Protein AF-A0A8T7JUJ9-F1 (afdb_monomer_lite)

Secondary structure (DSSP, 8-state):
-HHHHHHHHHHHHHHHHHHHHHHHHHHHHHHHHHH-S---HHHHHHHHHHHHHHHHHHHHHHHHHHHHHHHHHHHTS-GGG--GGGTTTHHHHHHHHHHHHHHHHHHHHHHHHHHGGGT-HHHHHHHHHHHHHHHHHHHHHHHHH-

pLDDT: mean 85.21, std 13.77, range [32.88, 98.0]

Foldseek 3Di:
DVVVLVVLLVVLVVLLVVLQVLLVVLQVLLVVLVPDPDPDPLSVVLNVLSPLLSVLSVVLNVLSVVLSVLSVVCVVDDVVPDDPVSPPCNVVSSVSSVVSSLVSVLSSLVSQLSVLVVPHDVRNVVSVVVSCVVNVVVVVVVVVVD

Sequence (146 aa):
MEGYAGLSRTWMEQLTLLSSIIGGFSLAIAVEFLAGEKKQRIASYLIGIFILAASLLLIATSVGSQIVVKMAIVENVEIANIPPHLLENMPIAAGFVSAFYYIGLGMFVAGLGLAGWMRGKTLGIVTTAMAVVGGGSIIALMLMIR

Structure (mmCIF, N/CA/C/O backbone):
data_AF-A0A8T7JUJ9-F1
#
_entry.id   AF-A0A8T7JUJ9-F1
#
loop_
_atom_site.group_PDB
_atom_site.id
_atom_site.type_symbol
_atom_site.label_atom_id
_atom_site.label_alt_id
_atom_site.label_comp_id
_atom_site.label_asym_id
_atom_site.label_entity_id
_atom_site.label_seq_id
_atom_site.pdbx_PDB_ins_code
_atom_site.Cartn_x
_atom_site.Cartn_y
_atom_site.Cartn_z
_atom_site.occupancy
_atom_site.B_iso_or_equiv
_atom_site.auth_seq_id
_atom_site.auth_comp_id
_atom_site.auth_asym_id
_atom_site.auth_atom_id
_atom_site.pdbx_PDB_model_num
ATOM 1 N N . MET A 1 1 ? 9.732 -10.899 -29.747 1.00 42.00 1 MET A N 1
ATOM 2 C CA . MET A 1 1 ? 9.849 -10.474 -28.332 1.00 42.00 1 MET A CA 1
ATOM 3 C C . MET A 1 1 ? 9.135 -9.141 -28.052 1.00 42.00 1 MET A C 1
ATOM 5 O O . MET A 1 1 ? 9.299 -8.602 -26.970 1.00 42.00 1 MET A O 1
ATOM 9 N N . GLU A 1 2 ? 8.283 -8.635 -28.954 1.00 37.91 2 GLU A N 1
ATOM 10 C CA . GLU A 1 2 ? 7.604 -7.333 -28.788 1.00 37.91 2 GLU A CA 1
ATOM 11 C C . GLU A 1 2 ? 6.385 -7.379 -27.843 1.00 37.91 2 GLU A C 1
ATOM 13 O O . GLU A 1 2 ? 6.119 -6.418 -27.131 1.00 37.91 2 GLU A O 1
ATOM 18 N N . GLY A 1 3 ? 5.689 -8.518 -27.732 1.00 32.88 3 GLY A N 1
ATOM 19 C CA . GLY A 1 3 ? 4.490 -8.631 -26.881 1.00 32.88 3 GLY A CA 1
ATOM 20 C C . GLY A 1 3 ? 4.747 -8.619 -25.364 1.00 32.88 3 GLY A C 1
ATOM 21 O O . GLY A 1 3 ? 3.883 -8.198 -24.600 1.00 32.88 3 GLY A O 1
ATOM 22 N N . TYR A 1 4 ? 5.934 -9.040 -24.909 1.00 43.69 4 TYR A N 1
ATOM 23 C CA . TYR A 1 4 ? 6.273 -9.088 -23.476 1.00 43.69 4 TYR A CA 1
ATOM 24 C C . TYR A 1 4 ? 6.750 -7.733 -22.922 1.00 43.69 4 TYR A C 1
ATOM 26 O O . TYR A 1 4 ? 6.588 -7.469 -21.730 1.00 43.69 4 TYR A O 1
ATOM 34 N N . ALA A 1 5 ? 7.307 -6.862 -23.772 1.00 51.97 5 ALA A N 1
ATOM 35 C CA . ALA A 1 5 ? 7.748 -5.523 -23.375 1.00 51.97 5 ALA A CA 1
ATOM 36 C C . ALA A 1 5 ? 6.558 -4.570 -23.156 1.00 51.97 5 ALA A C 1
ATOM 38 O O . ALA A 1 5 ? 6.544 -3.816 -22.185 1.00 51.97 5 ALA A O 1
ATOM 39 N N . GLY A 1 6 ? 5.518 -4.670 -23.993 1.00 53.56 6 GLY A N 1
ATOM 40 C CA . GLY A 1 6 ? 4.295 -3.878 -23.836 1.00 53.56 6 GLY A CA 1
ATOM 41 C C . GLY A 1 6 ? 3.532 -4.208 -22.550 1.00 53.56 6 GLY A C 1
ATOM 42 O O . GLY A 1 6 ? 3.145 -3.302 -21.816 1.00 53.56 6 GLY A O 1
ATOM 43 N N . LEU A 1 7 ? 3.390 -5.502 -22.225 1.00 56.44 7 LEU A N 1
ATOM 44 C CA . LEU A 1 7 ? 2.672 -5.953 -21.027 1.00 56.44 7 LEU A CA 1
ATOM 45 C C . LEU A 1 7 ? 3.342 -5.467 -19.727 1.00 56.44 7 LEU A C 1
ATOM 47 O O . LEU A 1 7 ? 2.655 -5.050 -18.794 1.00 56.44 7 LEU A O 1
ATOM 51 N N . SER A 1 8 ? 4.680 -5.491 -19.663 1.00 73.38 8 SER A N 1
ATOM 52 C CA . SER A 1 8 ? 5.426 -5.058 -18.473 1.00 73.38 8 SER A CA 1
ATOM 53 C C . SER A 1 8 ? 5.382 -3.541 -18.276 1.00 73.38 8 SER A C 1
ATOM 55 O O . SER A 1 8 ? 5.241 -3.080 -17.141 1.00 73.38 8 SER A O 1
ATOM 57 N N . ARG A 1 9 ? 5.407 -2.761 -19.365 1.00 79.56 9 ARG A N 1
ATOM 58 C CA . ARG A 1 9 ? 5.265 -1.301 -19.315 1.00 79.56 9 ARG A CA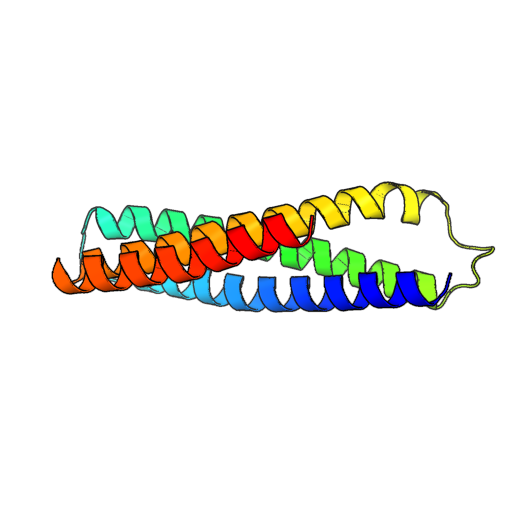 1
ATOM 59 C C . ARG A 1 9 ? 3.870 -0.878 -18.851 1.00 79.56 9 ARG A C 1
ATOM 61 O O . ARG A 1 9 ? 3.766 -0.129 -17.882 1.00 79.56 9 ARG A O 1
ATOM 68 N N . THR A 1 10 ? 2.806 -1.386 -19.479 1.00 85.31 10 THR A N 1
ATOM 69 C CA . THR A 1 10 ? 1.423 -1.026 -19.104 1.00 85.31 10 THR A CA 1
ATOM 70 C C . THR A 1 10 ? 1.107 -1.404 -17.659 1.00 85.31 10 THR A C 1
ATOM 72 O O . THR A 1 10 ? 0.408 -0.678 -16.955 1.00 85.31 10 THR A O 1
ATOM 75 N N . TRP A 1 11 ? 1.663 -2.522 -17.185 1.00 85.31 11 TRP A N 1
ATOM 76 C CA . TRP A 1 11 ? 1.528 -2.947 -15.796 1.00 85.31 11 TRP A CA 1
ATOM 77 C C . TRP A 1 11 ? 2.206 -1.974 -14.824 1.00 85.31 11 TRP A C 1
ATOM 79 O O . TRP A 1 11 ? 1.615 -1.582 -13.817 1.00 85.31 11 TRP A O 1
ATOM 89 N N . MET A 1 12 ? 3.426 -1.533 -15.141 1.00 87.81 12 MET A N 1
ATOM 90 C CA . MET A 1 12 ? 4.148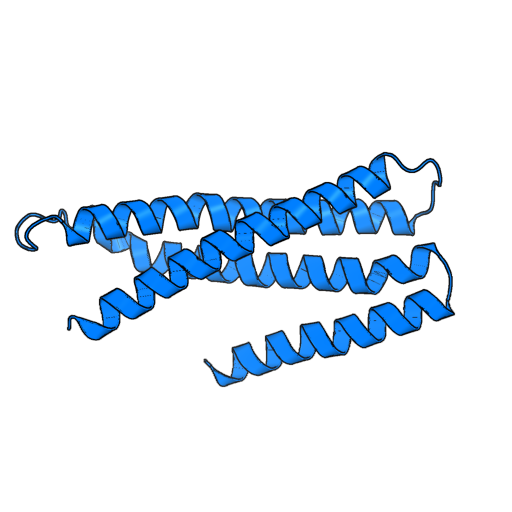 -0.546 -14.333 1.00 87.81 12 MET A CA 1
ATOM 91 C C . MET A 1 12 ? 3.452 0.818 -14.317 1.00 87.81 12 MET A C 1
ATOM 93 O O . MET A 1 12 ? 3.403 1.461 -13.267 1.00 87.81 12 MET A O 1
ATOM 97 N N . GLU A 1 13 ? 2.875 1.247 -15.441 1.00 90.94 13 GLU A N 1
ATOM 98 C CA . GLU A 1 13 ? 2.066 2.469 -15.530 1.00 90.94 13 GLU A CA 1
ATOM 99 C C . GLU A 1 13 ? 0.847 2.393 -14.597 1.00 90.94 13 GLU A C 1
ATOM 101 O O . GLU A 1 13 ? 0.625 3.298 -13.788 1.00 90.94 13 GLU A O 1
ATOM 106 N N . GLN A 1 14 ? 0.106 1.282 -14.636 1.00 92.19 14 GLN A N 1
ATOM 107 C CA . GLN A 1 14 ? -1.054 1.061 -13.769 1.00 92.19 14 GLN A CA 1
ATOM 108 C C . GLN A 1 14 ? -0.677 0.999 -12.288 1.00 92.19 14 GLN A C 1
ATOM 110 O O . GLN A 1 14 ? -1.321 1.654 -11.468 1.00 92.19 14 GLN A O 1
ATOM 115 N N . LEU A 1 15 ? 0.379 0.260 -11.933 1.00 91.50 15 LEU A N 1
ATOM 116 C CA . LEU A 1 15 ? 0.867 0.189 -10.555 1.00 91.50 15 LEU A CA 1
ATOM 117 C C . LEU A 1 15 ? 1.276 1.563 -10.031 1.00 91.50 15 LEU A C 1
ATOM 119 O O . LEU A 1 15 ? 0.934 1.917 -8.904 1.00 91.50 15 LEU A O 1
ATOM 123 N N . THR A 1 16 ? 1.978 2.348 -10.846 1.00 93.31 16 THR A N 1
ATOM 124 C CA . THR A 1 16 ? 2.407 3.706 -10.490 1.00 93.31 16 THR A CA 1
ATOM 125 C C . THR A 1 16 ? 1.202 4.614 -10.250 1.00 93.31 16 THR A C 1
ATOM 127 O O . THR A 1 16 ? 1.134 5.302 -9.230 1.00 93.31 16 THR A O 1
ATOM 130 N N . LEU A 1 17 ? 0.213 4.570 -11.146 1.00 95.31 17 LEU A N 1
ATOM 131 C CA . LEU A 1 17 ? -1.012 5.356 -11.026 1.00 95.31 17 LEU A CA 1
ATOM 132 C C . LEU A 1 17 ? -1.815 4.968 -9.778 1.00 95.31 17 LEU A C 1
ATOM 134 O O . LEU A 1 17 ? -2.165 5.841 -8.983 1.00 95.31 17 LEU A O 1
ATOM 138 N N . LEU A 1 18 ? -2.053 3.674 -9.555 1.00 95.94 18 LEU A N 1
ATOM 139 C CA . LEU A 1 18 ? -2.770 3.186 -8.374 1.00 95.94 18 LEU A CA 1
ATOM 140 C C . LEU A 1 18 ? -2.034 3.536 -7.080 1.00 95.94 18 LEU A C 1
ATOM 142 O O . LEU A 1 18 ? -2.660 4.000 -6.128 1.00 95.94 18 LEU A O 1
ATOM 146 N N . SER A 1 19 ? -0.707 3.387 -7.061 1.00 95.88 19 SER A N 1
ATOM 147 C CA . SER A 1 19 ? 0.123 3.782 -5.921 1.00 95.88 19 SER A CA 1
ATOM 148 C C . SER A 1 19 ? -0.078 5.257 -5.567 1.00 95.88 19 SER A C 1
ATOM 150 O O . SER A 1 19 ? -0.250 5.585 -4.395 1.00 95.88 19 SER A O 1
ATOM 152 N N . SER A 1 20 ? -0.131 6.141 -6.568 1.00 97.31 20 SER A N 1
ATOM 153 C CA . SER A 1 20 ? -0.282 7.583 -6.345 1.00 97.31 20 SER A CA 1
ATOM 154 C C . SER A 1 20 ? -1.637 7.939 -5.725 1.00 97.31 20 SER A C 1
ATOM 156 O O . SER A 1 20 ? -1.706 8.707 -4.764 1.00 97.31 20 SER A O 1
ATOM 158 N N . ILE A 1 21 ? -2.709 7.318 -6.224 1.00 97.75 21 ILE A N 1
ATOM 159 C CA . ILE A 1 21 ? -4.083 7.564 -5.782 1.00 97.75 21 ILE A CA 1
ATOM 160 C C . ILE A 1 21 ? -4.268 7.047 -4.355 1.00 97.75 21 ILE A C 1
ATOM 162 O O . ILE A 1 21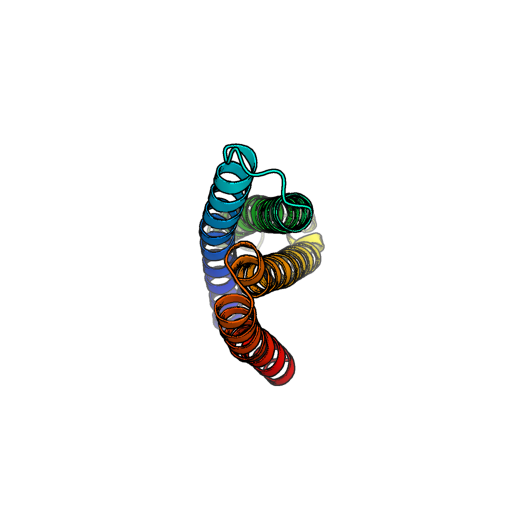 ? -4.717 7.780 -3.473 1.00 97.75 21 ILE A O 1
ATOM 166 N N . ILE A 1 22 ? -3.887 5.791 -4.110 1.00 97.31 22 ILE A N 1
ATOM 167 C CA . ILE A 1 22 ? -4.049 5.157 -2.798 1.00 97.31 22 ILE A CA 1
ATOM 168 C C . ILE A 1 22 ? -3.127 5.830 -1.775 1.00 97.31 22 ILE A C 1
ATOM 170 O O . ILE A 1 22 ? -3.544 6.071 -0.644 1.00 97.31 22 ILE A O 1
ATOM 174 N N . GLY A 1 23 ? -1.910 6.215 -2.173 1.00 97.56 23 GLY A N 1
ATOM 175 C CA . GLY A 1 23 ? -0.994 6.984 -1.334 1.00 97.56 23 GLY A CA 1
ATOM 176 C C . GLY A 1 23 ? -1.586 8.330 -0.911 1.00 97.56 23 GLY A C 1
ATOM 177 O O . GLY A 1 23 ? -1.538 8.674 0.270 1.00 97.56 23 GLY A O 1
ATOM 178 N N . GLY A 1 24 ? -2.221 9.049 -1.844 1.00 97.31 24 GLY A N 1
ATOM 179 C CA . GLY A 1 24 ? -2.931 10.299 -1.563 1.00 97.31 24 GLY A CA 1
ATOM 180 C C . GLY A 1 24 ? -4.095 10.121 -0.584 1.00 97.31 24 GLY A C 1
ATOM 181 O O . GLY A 1 24 ? -4.183 10.855 0.401 1.00 97.31 24 GLY A O 1
ATOM 182 N N . PHE A 1 25 ? -4.946 9.110 -0.790 1.00 97.38 25 PHE A N 1
ATOM 183 C CA . PHE A 1 25 ? -6.032 8.793 0.148 1.00 97.38 25 PHE A CA 1
ATOM 184 C C . PHE A 1 25 ? -5.513 8.414 1.533 1.00 97.38 25 PHE A C 1
ATOM 186 O O . PHE A 1 25 ? -6.052 8.862 2.543 1.00 97.38 25 PHE A O 1
ATOM 193 N N . SER A 1 26 ? -4.449 7.616 1.588 1.00 97.56 26 SER A N 1
ATOM 194 C CA . SER A 1 26 ? -3.815 7.214 2.839 1.00 97.56 26 SER A CA 1
ATOM 195 C C . SER A 1 26 ? -3.321 8.427 3.628 1.00 97.56 26 SER A C 1
ATOM 197 O O . SER A 1 26 ? -3.587 8.544 4.823 1.00 97.56 26 SER A O 1
ATOM 199 N N . LEU A 1 27 ? -2.665 9.376 2.955 1.00 97.19 27 LEU A N 1
ATOM 200 C CA . LEU A 1 27 ? -2.207 10.611 3.585 1.00 97.19 27 LEU A CA 1
ATOM 201 C C . LEU A 1 27 ? -3.380 11.478 4.065 1.00 97.19 27 LEU A C 1
ATOM 203 O O . LEU A 1 27 ? -3.343 11.976 5.187 1.00 97.19 27 LEU A O 1
ATOM 207 N N . ALA A 1 28 ? -4.432 11.622 3.255 1.00 96.94 28 ALA A N 1
ATOM 208 C CA . ALA A 1 28 ? -5.618 12.394 3.625 1.00 96.94 28 ALA A CA 1
ATOM 209 C C . ALA A 1 28 ? -6.295 11.842 4.892 1.00 96.94 28 ALA A C 1
ATOM 211 O O . ALA A 1 28 ? -6.613 12.603 5.803 1.00 96.94 28 ALA A O 1
ATOM 212 N N . ILE A 1 29 ? -6.442 10.516 4.995 1.00 95.00 29 ILE A N 1
ATOM 213 C CA . ILE A 1 29 ? -7.004 9.859 6.184 1.00 95.00 29 ILE A CA 1
ATOM 214 C C . ILE A 1 29 ? -6.108 10.076 7.412 1.00 95.00 29 ILE A C 1
ATOM 216 O O . ILE A 1 29 ? -6.608 10.345 8.505 1.00 95.00 29 ILE A O 1
ATOM 220 N N . ALA A 1 30 ? -4.784 9.983 7.253 1.00 94.75 30 ALA A N 1
ATOM 221 C CA . ALA A 1 30 ? -3.858 10.248 8.351 1.00 94.75 30 ALA A CA 1
ATOM 222 C C . ALA A 1 30 ? -3.977 11.689 8.870 1.00 94.75 30 ALA A C 1
ATOM 224 O O . ALA A 1 30 ? -4.006 11.899 10.083 1.00 94.75 30 ALA A O 1
ATOM 225 N N . VAL A 1 31 ? -4.072 12.670 7.966 1.00 94.88 31 VAL A N 1
ATOM 226 C CA . VAL A 1 31 ? -4.254 14.087 8.316 1.00 94.88 31 VAL A CA 1
ATOM 227 C C . VAL A 1 31 ? -5.590 14.311 9.020 1.00 94.88 31 VAL A C 1
ATOM 229 O O . VAL A 1 31 ? -5.616 14.997 10.037 1.00 94.88 31 VAL A O 1
ATOM 232 N N . GLU A 1 32 ? -6.670 13.689 8.548 1.00 93.12 32 GLU A N 1
ATOM 233 C CA . GLU A 1 32 ? -7.989 13.765 9.188 1.00 93.12 32 GLU A CA 1
ATOM 234 C C . GLU A 1 32 ? -7.941 13.270 10.642 1.00 93.12 32 GLU A C 1
ATOM 236 O O . GLU A 1 32 ? -8.432 13.929 11.559 1.00 93.12 32 GLU A O 1
ATOM 241 N N . PHE A 1 33 ? -7.279 12.136 10.894 1.00 90.69 33 PHE A N 1
ATOM 242 C CA . PHE A 1 33 ? -7.107 11.639 12.260 1.00 90.69 33 PHE A CA 1
ATOM 243 C C . PHE A 1 33 ? -6.185 12.510 13.113 1.00 90.69 33 PHE A C 1
ATOM 245 O O . PHE A 1 33 ? -6.394 12.592 14.323 1.00 90.69 33 PHE A O 1
ATOM 252 N N . LEU A 1 34 ? -5.185 13.156 12.510 1.00 90.25 34 LEU A N 1
ATOM 253 C CA . LEU A 1 34 ? -4.283 14.071 13.207 1.00 90.25 34 LEU A CA 1
ATOM 254 C C . LEU A 1 34 ? -4.981 15.385 13.593 1.00 90.25 34 LEU A C 1
ATOM 256 O O . LEU A 1 34 ? -4.698 15.935 14.655 1.00 90.25 34 LEU A O 1
ATOM 260 N N . ALA A 1 35 ? -5.893 15.870 12.746 1.00 89.94 35 ALA A N 1
ATOM 261 C CA . ALA A 1 35 ? -6.686 17.075 12.978 1.00 89.94 35 ALA A CA 1
ATOM 262 C C . ALA A 1 35 ? -7.844 16.853 13.970 1.00 89.94 35 ALA A C 1
ATOM 264 O O . ALA A 1 35 ? -8.347 17.808 14.560 1.00 89.94 35 ALA A O 1
ATOM 265 N N . GLY A 1 36 ? -8.271 15.604 14.173 1.00 85.00 36 GLY A N 1
ATOM 266 C CA . GLY A 1 36 ? -9.352 15.262 15.092 1.00 85.00 36 GLY A CA 1
ATOM 267 C C . GLY A 1 36 ? -9.014 15.516 16.570 1.00 85.00 36 GLY A C 1
ATOM 268 O O . GLY A 1 36 ? -7.986 15.087 17.085 1.00 85.00 36 GLY A O 1
ATOM 269 N N . GLU A 1 37 ? -9.940 16.129 17.312 1.00 70.62 37 GLU A N 1
ATOM 270 C CA . GLU A 1 37 ? -9.747 16.482 18.733 1.00 70.62 37 GLU A CA 1
ATOM 271 C C . GLU A 1 37 ? -9.784 15.275 19.698 1.00 70.62 37 GLU A C 1
ATOM 273 O O . GLU A 1 37 ? -9.381 15.361 20.863 1.00 70.62 37 GLU A O 1
ATOM 278 N N . LYS A 1 38 ? -10.278 14.115 19.243 1.00 68.44 38 LYS A N 1
ATOM 279 C CA . LYS A 1 38 ? -10.470 12.936 20.099 1.00 68.44 38 LYS A CA 1
ATOM 280 C C . LYS A 1 38 ? -9.173 12.145 20.271 1.00 68.44 38 LYS A C 1
ATOM 282 O O . LYS A 1 38 ? -8.808 11.328 19.431 1.00 68.44 38 LYS A O 1
ATOM 287 N N . LYS A 1 39 ? -8.547 12.286 21.444 1.00 65.00 39 LYS A N 1
ATOM 288 C CA . LYS A 1 39 ? -7.402 11.472 21.898 1.00 65.00 39 LYS A CA 1
ATOM 289 C C . LYS A 1 39 ? -7.813 10.032 22.236 1.00 65.00 39 LYS A C 1
ATOM 291 O O . LYS A 1 39 ? -7.883 9.646 23.400 1.00 65.00 39 LYS A O 1
ATOM 296 N N . GLN A 1 40 ? -8.087 9.217 21.223 1.00 76.75 40 GLN A N 1
ATOM 297 C CA . GLN A 1 40 ? -8.185 7.765 21.385 1.00 76.75 40 GLN A CA 1
ATOM 298 C C . GLN A 1 40 ? -6.853 7.110 21.013 1.00 76.75 40 GLN A C 1
ATOM 300 O O . GLN A 1 40 ? -6.277 7.428 19.979 1.00 76.75 40 GLN A O 1
ATOM 305 N N . ARG A 1 41 ? -6.384 6.136 21.808 1.00 81.31 41 ARG A N 1
ATOM 306 C CA . ARG A 1 41 ? -5.147 5.379 21.507 1.00 81.31 41 ARG A CA 1
ATOM 307 C C . ARG A 1 41 ? -5.175 4.736 20.115 1.00 81.31 41 ARG A C 1
ATOM 309 O O . ARG A 1 41 ? -4.154 4.690 19.442 1.00 81.31 41 ARG A O 1
ATOM 316 N N . ILE A 1 42 ? -6.351 4.279 19.680 1.00 84.62 42 ILE A N 1
ATOM 317 C CA . ILE A 1 42 ? -6.563 3.663 18.361 1.00 84.62 42 ILE A CA 1
ATOM 318 C C . ILE A 1 42 ? -6.262 4.660 17.231 1.00 84.62 42 ILE A C 1
ATOM 320 O O . ILE A 1 42 ? -5.666 4.270 16.232 1.00 84.62 42 ILE A O 1
ATOM 324 N N . ALA A 1 43 ? -6.581 5.947 17.411 1.00 87.19 43 ALA A N 1
ATOM 325 C CA . ALA A 1 43 ? -6.301 6.977 16.413 1.00 87.19 43 ALA A CA 1
ATOM 326 C C . ALA A 1 43 ? -4.791 7.139 16.170 1.00 87.19 43 ALA A C 1
ATOM 328 O O . ALA A 1 43 ? -4.367 7.212 15.023 1.00 87.19 43 ALA A O 1
ATOM 329 N N . SER A 1 44 ? -3.959 7.097 17.218 1.00 89.62 44 SER A N 1
ATOM 330 C CA . SER A 1 44 ? -2.496 7.178 17.067 1.00 89.62 44 SER A CA 1
ATOM 331 C C . SER A 1 44 ? -1.917 6.012 16.260 1.00 89.62 44 SER A C 1
ATOM 333 O O . SER A 1 44 ? -1.051 6.228 15.413 1.00 89.62 44 SER A O 1
ATOM 335 N N . TYR A 1 45 ? -2.412 4.788 16.476 1.00 91.69 45 TYR A N 1
ATOM 336 C CA . TYR A 1 45 ? -1.999 3.633 15.672 1.00 91.69 45 TYR A CA 1
ATOM 337 C C . TYR A 1 45 ? -2.448 3.766 14.215 1.00 91.69 45 TYR A C 1
ATOM 339 O O . TYR A 1 45 ? -1.664 3.492 13.312 1.00 91.69 45 TYR A O 1
ATOM 347 N N . LEU A 1 46 ? -3.678 4.230 13.980 1.00 93.75 46 LEU A N 1
ATOM 348 C CA . LEU A 1 46 ? -4.204 4.442 12.631 1.00 93.75 46 LEU A CA 1
ATOM 349 C C . LEU A 1 46 ? -3.420 5.506 11.865 1.00 93.75 46 LEU A C 1
ATOM 351 O O . LEU A 1 46 ? -3.071 5.267 10.714 1.00 93.75 46 LEU A O 1
ATOM 355 N N . ILE A 1 47 ? -3.077 6.627 12.505 1.00 94.25 47 ILE A N 1
ATOM 356 C CA . ILE A 1 47 ? -2.207 7.653 11.914 1.00 94.25 47 ILE A CA 1
ATOM 357 C C . ILE A 1 47 ? -0.883 7.020 11.473 1.00 94.25 47 ILE A C 1
ATOM 359 O O . ILE A 1 47 ? -0.484 7.182 10.324 1.00 94.25 47 ILE A O 1
ATOM 363 N N . GLY A 1 48 ? -0.231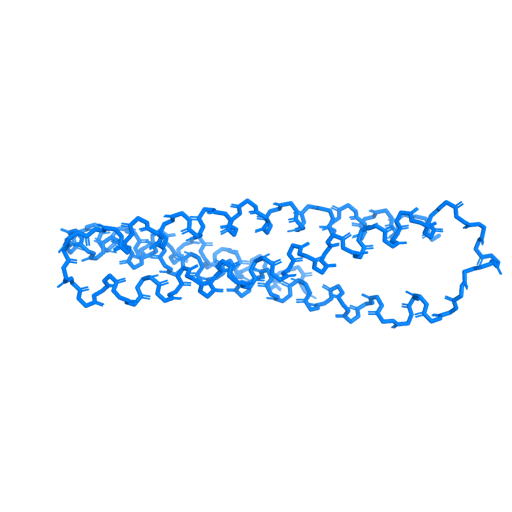 6.250 12.350 1.00 95.31 48 GLY A N 1
ATOM 364 C CA . GLY A 1 48 ? 1.018 5.561 12.018 1.00 95.31 48 GLY A CA 1
ATOM 365 C C . GLY A 1 48 ? 0.874 4.606 10.828 1.00 95.31 48 GLY A C 1
ATOM 366 O O . GLY A 1 48 ? 1.676 4.661 9.899 1.00 95.31 48 GLY A O 1
ATOM 367 N N . ILE A 1 49 ? -0.174 3.776 10.817 1.00 96.44 49 ILE A N 1
ATOM 368 C CA . ILE A 1 49 ? -0.448 2.821 9.731 1.00 96.44 49 ILE A CA 1
ATOM 369 C C . ILE A 1 49 ? -0.671 3.549 8.400 1.00 96.44 49 ILE A C 1
ATOM 371 O O . ILE A 1 49 ? -0.058 3.185 7.397 1.00 96.44 49 ILE A O 1
ATOM 375 N N . PHE A 1 50 ? -1.500 4.594 8.380 1.00 97.56 50 PHE A N 1
ATOM 376 C CA . PHE A 1 50 ? -1.805 5.338 7.158 1.00 97.56 50 PHE A CA 1
ATOM 377 C C . PHE A 1 50 ? -0.627 6.197 6.671 1.00 97.56 50 PHE A C 1
ATOM 379 O O . PHE A 1 50 ? -0.432 6.319 5.462 1.00 97.56 50 PHE A O 1
ATOM 386 N N . ILE A 1 51 ? 0.215 6.734 7.560 1.00 97.44 51 ILE A N 1
ATOM 387 C CA . ILE A 1 51 ? 1.460 7.413 7.158 1.00 97.44 51 ILE A CA 1
ATOM 388 C C . ILE A 1 51 ? 2.450 6.417 6.553 1.00 97.44 51 ILE A C 1
ATOM 390 O O . ILE A 1 51 ? 3.054 6.709 5.519 1.00 97.44 51 ILE A O 1
ATOM 394 N N . LEU A 1 52 ? 2.613 5.237 7.157 1.00 97.44 52 LEU A N 1
ATOM 395 C CA . LEU A 1 52 ? 3.487 4.195 6.615 1.00 97.44 52 LEU A CA 1
ATOM 396 C C . LEU A 1 52 ? 2.988 3.706 5.252 1.00 97.44 52 LEU A C 1
ATOM 398 O O . LEU A 1 52 ? 3.773 3.644 4.308 1.00 97.44 52 LEU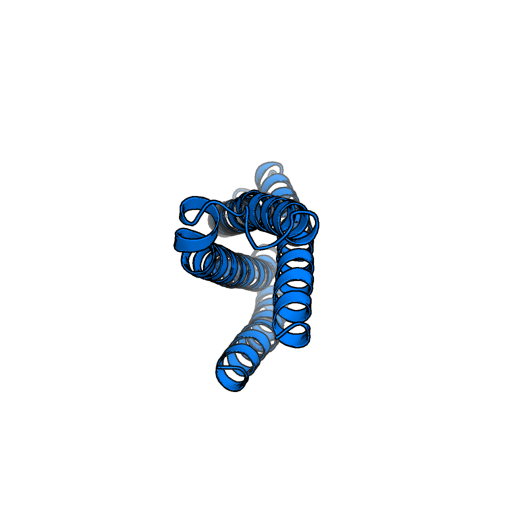 A O 1
ATOM 402 N N . ALA A 1 53 ? 1.687 3.436 5.120 1.00 97.88 53 ALA A N 1
ATOM 403 C CA . ALA A 1 53 ? 1.071 3.075 3.847 1.00 97.88 53 ALA A CA 1
ATOM 404 C C . ALA A 1 53 ? 1.292 4.162 2.782 1.00 97.88 53 ALA A C 1
ATOM 406 O O . ALA A 1 53 ? 1.776 3.858 1.693 1.00 97.88 53 ALA A O 1
ATOM 407 N N . ALA A 1 54 ? 1.027 5.432 3.114 1.00 98.00 54 ALA A N 1
ATOM 408 C CA . ALA A 1 54 ? 1.251 6.559 2.211 1.00 98.00 54 ALA A CA 1
ATOM 409 C C . ALA A 1 54 ? 2.719 6.651 1.779 1.00 98.00 54 ALA A C 1
ATOM 411 O O . ALA A 1 54 ? 3.004 6.807 0.597 1.00 98.00 54 ALA A O 1
ATOM 412 N N . SER A 1 55 ? 3.653 6.495 2.719 1.00 97.69 55 SER A N 1
ATOM 413 C CA . SER A 1 55 ? 5.090 6.573 2.449 1.00 97.69 55 SER A CA 1
ATOM 414 C C . SER A 1 55 ? 5.546 5.472 1.491 1.00 97.69 55 SER A C 1
ATOM 416 O O . SER A 1 55 ? 6.226 5.754 0.506 1.00 97.69 55 SER A O 1
ATOM 418 N N . LEU A 1 56 ? 5.132 4.223 1.731 1.00 97.38 56 LEU A N 1
ATOM 419 C CA . LEU A 1 56 ? 5.459 3.092 0.859 1.00 97.38 56 LEU A CA 1
ATOM 420 C C . LEU A 1 56 ? 4.884 3.275 -0.550 1.00 97.38 56 LEU A C 1
ATOM 422 O O . LEU A 1 56 ? 5.584 3.048 -1.537 1.00 97.38 56 LEU A O 1
ATOM 426 N N . LEU A 1 57 ? 3.637 3.739 -0.649 1.00 97.44 57 LEU A N 1
ATOM 427 C CA . LEU A 1 57 ? 2.961 3.975 -1.925 1.00 97.44 57 LEU A CA 1
ATOM 428 C C . LEU A 1 57 ? 3.550 5.173 -2.686 1.00 97.44 57 LEU A C 1
ATOM 430 O O . LEU A 1 57 ? 3.679 5.122 -3.908 1.00 97.44 57 LEU A O 1
ATOM 434 N N . LEU A 1 58 ? 3.987 6.229 -1.996 1.00 96.75 58 LEU A N 1
ATOM 435 C CA . LEU A 1 58 ? 4.703 7.348 -2.617 1.00 96.75 58 LEU A CA 1
ATOM 436 C C . LEU A 1 58 ? 6.080 6.925 -3.138 1.00 96.75 58 LEU A C 1
ATOM 438 O O . LEU A 1 58 ? 6.464 7.335 -4.233 1.00 96.75 58 LEU A O 1
ATOM 442 N N . ILE A 1 59 ? 6.801 6.068 -2.409 1.00 95.06 59 ILE A N 1
ATOM 443 C CA . ILE A 1 59 ? 8.060 5.482 -2.892 1.00 95.06 59 ILE A CA 1
ATOM 444 C C . ILE A 1 59 ? 7.801 4.638 -4.145 1.00 95.06 59 ILE A C 1
ATOM 446 O O . ILE A 1 59 ? 8.482 4.829 -5.153 1.00 95.06 59 ILE A O 1
ATOM 450 N N . ALA A 1 60 ? 6.789 3.763 -4.119 1.00 94.56 60 ALA A N 1
ATOM 451 C CA . ALA A 1 60 ? 6.397 2.957 -5.276 1.00 94.56 60 ALA A CA 1
ATOM 452 C C . ALA A 1 60 ? 6.030 3.836 -6.483 1.00 94.56 60 ALA A C 1
ATOM 454 O O . ALA A 1 60 ? 6.489 3.579 -7.592 1.00 94.56 60 ALA A O 1
ATOM 455 N N . THR A 1 61 ? 5.289 4.925 -6.259 1.00 95.50 61 THR A N 1
ATOM 456 C CA . THR A 1 61 ? 4.931 5.902 -7.298 1.00 95.50 61 THR A CA 1
ATOM 457 C C . THR A 1 61 ? 6.162 6.598 -7.874 1.00 95.50 61 THR A C 1
ATOM 459 O O . THR A 1 61 ? 6.311 6.694 -9.090 1.00 95.50 61 THR A O 1
ATOM 462 N N . SER A 1 62 ? 7.061 7.090 -7.019 1.00 94.00 62 SER A N 1
ATOM 463 C CA . SER A 1 62 ? 8.239 7.850 -7.446 1.00 94.00 62 SER A CA 1
ATOM 464 C C . SER A 1 62 ? 9.201 6.980 -8.252 1.00 94.00 62 SER A C 1
ATOM 466 O O . SER A 1 62 ? 9.598 7.341 -9.362 1.00 94.00 62 SER A O 1
ATOM 468 N N . VAL A 1 63 ? 9.529 5.793 -7.735 1.00 91.50 63 VAL A N 1
ATOM 469 C CA . VAL A 1 63 ? 10.423 4.851 -8.417 1.00 91.50 63 VAL A CA 1
ATOM 470 C C . VAL A 1 63 ? 9.745 4.272 -9.663 1.00 91.50 63 VAL A C 1
ATOM 472 O O . VAL A 1 63 ? 10.370 4.212 -10.720 1.00 91.50 63 VAL A O 1
ATOM 475 N N . GLY A 1 64 ? 8.459 3.918 -9.583 1.00 90.50 64 GLY A N 1
ATOM 476 C CA . GLY A 1 64 ? 7.672 3.426 -10.716 1.00 90.50 64 GLY A CA 1
ATOM 477 C C . GLY A 1 64 ? 7.609 4.427 -11.870 1.00 90.50 64 GLY A C 1
ATOM 478 O O . GLY A 1 64 ? 7.894 4.058 -13.008 1.00 90.50 64 GLY A O 1
ATOM 479 N N . SER A 1 65 ? 7.379 5.712 -11.579 1.00 91.12 65 SER A N 1
ATOM 480 C CA . SER A 1 65 ? 7.389 6.782 -12.591 1.00 91.12 65 SER A CA 1
ATOM 481 C C . SER A 1 65 ? 8.741 6.886 -13.298 1.00 91.12 65 SER A C 1
ATOM 483 O O . SER A 1 65 ? 8.795 7.005 -14.520 1.00 91.12 65 SER A O 1
ATOM 485 N N . GLN A 1 66 ? 9.848 6.794 -12.553 1.00 89.12 66 GLN A N 1
ATOM 486 C CA . GLN A 1 66 ? 11.188 6.815 -13.147 1.00 89.12 66 GLN A CA 1
ATOM 487 C C . GLN A 1 66 ? 11.430 5.610 -14.062 1.00 89.12 66 GLN A C 1
ATOM 489 O O . GLN A 1 66 ? 12.053 5.757 -15.113 1.00 89.12 66 GLN A O 1
ATOM 494 N N . ILE A 1 67 ? 10.938 4.426 -13.686 1.00 86.31 67 ILE A N 1
ATOM 495 C CA . ILE A 1 67 ? 11.033 3.220 -14.516 1.00 86.31 67 ILE A CA 1
ATOM 496 C C . ILE A 1 67 ? 10.230 3.396 -15.807 1.00 86.31 67 ILE A C 1
ATOM 498 O O . ILE A 1 67 ? 10.774 3.158 -16.882 1.00 86.31 67 ILE A O 1
ATOM 502 N N . VAL A 1 68 ? 8.981 3.862 -15.716 1.00 86.81 68 VAL A N 1
ATOM 503 C CA . VAL A 1 68 ? 8.112 4.105 -16.881 1.00 86.81 68 VAL A CA 1
ATOM 504 C C . VAL A 1 68 ? 8.754 5.105 -17.845 1.00 86.81 68 VAL A C 1
ATOM 506 O O . VAL A 1 68 ? 8.824 4.841 -19.044 1.00 86.81 68 VAL A O 1
ATOM 509 N N . VAL A 1 69 ? 9.298 6.216 -17.335 1.00 85.44 69 VAL A N 1
ATOM 510 C CA . VAL A 1 69 ? 10.007 7.208 -18.163 1.00 85.44 69 VAL A CA 1
ATOM 511 C C . VAL A 1 69 ? 11.224 6.586 -18.850 1.00 85.44 69 VAL A C 1
ATOM 513 O O . VAL A 1 69 ? 11.417 6.780 -20.048 1.00 85.44 69 VAL A O 1
ATOM 516 N N . LYS A 1 70 ? 12.033 5.799 -18.129 1.00 82.19 70 LYS A N 1
ATOM 517 C CA . LYS A 1 70 ? 13.191 5.110 -18.718 1.00 82.19 70 LYS A CA 1
ATOM 518 C C . LYS A 1 70 ? 12.781 4.104 -19.795 1.00 82.19 70 LYS A C 1
ATOM 520 O O . LYS A 1 70 ? 13.435 4.052 -20.830 1.00 82.19 70 LYS A O 1
ATOM 525 N N . MET A 1 71 ? 11.709 3.340 -19.578 1.00 80.06 71 MET A N 1
ATOM 526 C CA . MET A 1 71 ? 11.166 2.409 -20.576 1.00 80.06 71 MET A CA 1
ATOM 527 C C . MET A 1 71 ? 10.709 3.150 -21.835 1.00 80.06 71 MET A C 1
ATOM 529 O O . MET A 1 71 ? 11.051 2.733 -22.936 1.00 80.06 71 MET A O 1
ATOM 533 N N . ALA A 1 72 ? 10.021 4.286 -21.681 1.00 80.31 72 ALA A N 1
ATOM 534 C CA . ALA A 1 72 ? 9.595 5.108 -22.810 1.00 80.31 72 ALA A CA 1
ATOM 535 C C . ALA A 1 72 ? 10.783 5.687 -23.600 1.00 80.31 72 ALA A C 1
ATOM 537 O O . ALA A 1 72 ? 10.726 5.756 -24.823 1.00 80.31 72 ALA A O 1
ATOM 538 N N . ILE A 1 73 ? 11.874 6.082 -22.934 1.00 77.44 73 ILE A N 1
ATOM 539 C CA . ILE A 1 73 ? 13.095 6.536 -23.621 1.00 77.44 73 ILE A CA 1
ATOM 540 C C . ILE A 1 73 ? 13.722 5.384 -24.412 1.00 77.44 73 ILE A C 1
ATOM 542 O O . ILE A 1 73 ? 14.056 5.563 -25.577 1.00 77.44 73 ILE A O 1
ATOM 546 N N . VAL A 1 74 ? 13.850 4.204 -23.798 1.00 73.50 74 VAL A N 1
ATOM 547 C CA . VAL A 1 74 ? 14.437 3.013 -24.431 1.00 73.50 74 VAL A CA 1
ATOM 548 C C . VAL A 1 74 ? 13.649 2.570 -25.666 1.00 73.50 74 VAL A C 1
ATOM 550 O O . VAL A 1 74 ? 14.254 2.208 -26.666 1.00 73.50 74 VAL A O 1
ATOM 553 N N . GLU A 1 75 ? 12.319 2.637 -25.627 1.00 71.44 75 GLU A N 1
ATOM 554 C CA . GLU A 1 75 ? 11.455 2.252 -26.751 1.00 71.44 75 GLU A CA 1
ATOM 555 C C . GLU A 1 75 ? 11.603 3.176 -27.974 1.00 71.44 75 GLU A C 1
ATOM 557 O O . GLU A 1 75 ? 11.382 2.750 -29.103 1.00 71.44 75 GLU A O 1
ATOM 562 N N . ASN A 1 76 ? 12.030 4.425 -27.764 1.00 69.75 76 ASN A N 1
ATOM 563 C CA . ASN A 1 76 ? 12.250 5.407 -28.829 1.00 69.75 76 ASN A CA 1
ATOM 564 C C . ASN A 1 76 ? 13.702 5.437 -29.352 1.00 69.75 76 ASN A C 1
ATOM 566 O O . ASN A 1 76 ? 14.018 6.246 -30.226 1.00 69.75 76 ASN A O 1
ATOM 570 N N . VAL A 1 77 ? 14.596 4.594 -28.824 1.00 66.69 77 VAL A N 1
ATOM 571 C CA . VAL A 1 77 ? 16.012 4.515 -29.218 1.00 66.69 77 VAL A CA 1
ATOM 572 C C . VAL A 1 77 ? 16.259 3.189 -29.939 1.00 66.69 77 VAL A C 1
ATOM 574 O O . VAL A 1 77 ? 15.850 2.134 -29.461 1.00 66.69 77 VAL A O 1
ATOM 577 N N . GLU A 1 78 ? 16.951 3.213 -31.086 1.00 61.22 78 GLU A N 1
ATOM 578 C CA . GLU A 1 78 ? 17.368 1.978 -31.764 1.00 61.22 78 GLU A CA 1
ATOM 579 C C . GLU A 1 78 ? 18.167 1.086 -30.803 1.00 61.22 78 GLU A C 1
ATOM 581 O O . GLU A 1 78 ? 19.137 1.526 -30.181 1.00 61.22 78 GLU A O 1
ATOM 586 N N . ILE A 1 79 ? 17.773 -0.188 -30.712 1.00 58.91 79 ILE A N 1
ATOM 587 C CA . ILE A 1 79 ? 18.251 -1.163 -29.715 1.00 58.91 79 ILE A CA 1
ATOM 588 C C . ILE A 1 79 ? 19.790 -1.270 -29.677 1.00 58.91 79 ILE A C 1
ATOM 590 O O . ILE A 1 79 ? 20.367 -1.546 -28.627 1.00 58.91 79 ILE A O 1
ATOM 594 N N . ALA A 1 80 ? 20.466 -0.986 -30.795 1.00 58.00 80 ALA A N 1
ATOM 595 C CA . ALA A 1 80 ? 21.924 -0.992 -30.920 1.00 58.00 80 ALA A CA 1
ATOM 596 C C . ALA A 1 80 ? 22.652 0.075 -30.071 1.00 58.00 80 ALA A C 1
ATOM 598 O O . ALA A 1 80 ? 23.843 -0.076 -29.814 1.00 58.00 80 ALA A O 1
ATOM 599 N N . ASN A 1 81 ? 21.957 1.124 -29.616 1.00 62.72 81 ASN A N 1
ATOM 600 C CA . ASN A 1 81 ? 22.546 2.250 -28.883 1.00 62.72 81 ASN A CA 1
ATOM 601 C C . ASN A 1 81 ? 22.134 2.321 -27.407 1.00 62.72 81 ASN A C 1
ATOM 603 O O . ASN A 1 81 ? 22.466 3.300 -26.739 1.00 62.72 81 ASN A O 1
ATOM 607 N N . ILE A 1 82 ? 21.421 1.321 -26.874 1.00 62.81 82 ILE A N 1
ATOM 608 C CA . ILE A 1 82 ? 21.016 1.334 -25.464 1.00 62.81 82 ILE A CA 1
ATOM 609 C C . ILE A 1 82 ? 22.227 0.965 -24.594 1.00 62.81 82 ILE A C 1
ATOM 611 O O . ILE A 1 82 ? 22.732 -0.156 -24.685 1.00 62.81 82 ILE A O 1
ATOM 615 N N . PRO A 1 83 ? 22.687 1.856 -23.700 1.00 66.38 83 PRO A N 1
ATOM 616 C CA . PRO A 1 83 ? 23.747 1.521 -22.767 1.00 66.38 83 PRO A CA 1
ATOM 617 C C . PRO A 1 83 ? 23.318 0.368 -21.835 1.00 66.38 83 PRO A C 1
ATOM 619 O O . PRO A 1 83 ? 22.277 0.482 -21.180 1.00 66.38 83 PRO A O 1
ATOM 622 N N . PRO A 1 84 ? 24.116 -0.710 -21.689 1.00 63.88 84 PRO A N 1
ATOM 623 C CA . PRO A 1 84 ? 23.756 -1.883 -20.878 1.00 63.88 84 PRO A CA 1
ATOM 624 C C . PRO A 1 84 ? 23.422 -1.548 -19.416 1.00 63.88 84 PRO A C 1
ATOM 626 O O . PRO A 1 84 ? 22.530 -2.147 -18.814 1.00 63.88 84 PRO A O 1
ATOM 629 N N . HIS A 1 85 ? 24.077 -0.519 -18.870 1.00 67.75 85 HIS A N 1
ATOM 630 C CA . HIS A 1 85 ? 23.877 -0.052 -17.498 1.00 67.75 85 HIS A CA 1
ATOM 631 C C . HIS A 1 85 ? 22.466 0.509 -17.229 1.00 67.75 85 HIS A C 1
ATOM 633 O O . HIS A 1 85 ? 22.064 0.623 -16.071 1.00 67.75 85 HIS A O 1
ATOM 639 N N . LEU A 1 86 ? 21.699 0.870 -18.268 1.00 62.47 86 LEU A N 1
ATOM 640 C CA . LEU A 1 86 ? 20.319 1.340 -18.110 1.00 62.47 86 LEU A CA 1
ATOM 641 C C . LEU A 1 86 ? 19.324 0.197 -17.870 1.00 62.47 86 LEU A C 1
ATOM 643 O O . LEU A 1 86 ? 18.276 0.436 -17.268 1.00 62.47 86 LEU A O 1
ATOM 647 N N . LEU A 1 87 ? 19.647 -1.023 -18.310 1.00 65.94 87 LEU A N 1
ATOM 648 C CA . LEU A 1 87 ? 18.749 -2.182 -18.263 1.00 65.94 87 LEU A CA 1
ATOM 649 C C . LEU A 1 87 ? 19.066 -3.141 -17.108 1.00 65.94 87 LEU A C 1
ATOM 651 O O . LEU A 1 87 ? 18.161 -3.801 -16.602 1.00 65.94 87 LEU A O 1
ATOM 655 N N . GLU A 1 88 ? 20.319 -3.185 -16.649 1.00 69.44 88 GLU A N 1
ATOM 656 C CA . GLU A 1 88 ? 20.803 -4.169 -15.667 1.00 69.44 88 GLU A CA 1
ATOM 657 C C . GLU A 1 88 ? 20.025 -4.147 -14.336 1.00 69.44 88 GLU A C 1
ATOM 659 O O . GLU A 1 88 ? 19.711 -5.192 -13.770 1.00 69.44 88 GLU A O 1
ATOM 664 N N . ASN A 1 89 ? 19.610 -2.962 -13.878 1.00 74.12 89 ASN A N 1
ATOM 665 C CA . ASN A 1 89 ? 18.907 -2.795 -12.599 1.00 74.12 89 ASN A CA 1
ATOM 666 C C . ASN A 1 89 ? 17.373 -2.700 -12.723 1.00 74.12 89 ASN A C 1
ATOM 668 O O . ASN A 1 89 ? 16.681 -2.585 -11.708 1.00 74.12 89 ASN A O 1
ATOM 672 N N . MET A 1 90 ? 16.814 -2.739 -13.940 1.00 74.19 90 MET A N 1
ATOM 673 C CA . MET A 1 90 ? 15.368 -2.578 -14.157 1.00 74.19 90 MET A CA 1
ATOM 674 C C . MET A 1 90 ? 14.511 -3.678 -13.504 1.00 74.19 90 MET A C 1
ATOM 676 O O . MET A 1 90 ? 13.533 -3.324 -12.841 1.00 74.19 90 MET A O 1
ATOM 680 N N . PRO A 1 91 ? 14.842 -4.983 -13.615 1.00 78.56 91 PRO A N 1
ATOM 681 C CA . PRO A 1 91 ? 14.029 -6.043 -13.013 1.00 78.56 91 PRO A CA 1
ATOM 682 C C . PRO A 1 91 ? 13.985 -5.953 -11.483 1.00 78.56 91 PRO A C 1
ATOM 684 O O . PRO A 1 91 ? 12.936 -6.149 -10.871 1.00 78.56 91 PRO A O 1
ATOM 687 N N . ILE A 1 92 ? 15.117 -5.596 -10.868 1.00 81.19 92 ILE A N 1
ATOM 688 C CA . ILE A 1 92 ? 15.238 -5.425 -9.416 1.00 81.19 92 ILE A CA 1
ATOM 689 C C . ILE A 1 92 ? 14.376 -4.243 -8.959 1.00 81.19 92 ILE A C 1
ATOM 691 O O . ILE A 1 92 ? 13.603 -4.369 -8.009 1.00 81.19 92 ILE A O 1
ATOM 695 N N . ALA A 1 93 ? 14.454 -3.113 -9.665 1.00 82.38 93 ALA A N 1
ATOM 696 C CA . ALA A 1 93 ? 13.658 -1.931 -9.354 1.00 82.38 93 ALA A CA 1
ATOM 697 C C . ALA A 1 93 ? 12.147 -2.183 -9.534 1.00 82.38 93 ALA A C 1
ATOM 699 O O . ALA A 1 93 ? 11.354 -1.772 -8.689 1.00 82.38 93 ALA A O 1
ATOM 700 N N . ALA A 1 94 ? 11.738 -2.911 -10.579 1.00 83.75 94 ALA A N 1
ATOM 701 C CA . ALA A 1 94 ? 10.339 -3.293 -10.796 1.00 83.75 94 ALA A CA 1
ATOM 702 C C . ALA A 1 94 ? 9.810 -4.237 -9.698 1.00 83.75 94 ALA A C 1
ATOM 704 O O . ALA A 1 94 ? 8.686 -4.068 -9.211 1.00 83.75 94 ALA A O 1
ATOM 705 N N . GLY A 1 95 ? 10.636 -5.192 -9.254 1.00 85.25 95 GLY A N 1
ATOM 706 C CA . GLY A 1 95 ? 10.326 -6.050 -8.109 1.00 85.25 95 GLY A CA 1
ATOM 707 C C . GLY A 1 95 ? 10.158 -5.252 -6.814 1.00 85.25 95 GLY A C 1
ATOM 708 O O . GLY A 1 95 ? 9.203 -5.474 -6.069 1.00 85.25 95 GLY A O 1
ATOM 709 N N . PHE A 1 96 ? 11.030 -4.269 -6.582 1.00 86.81 96 PHE A N 1
ATOM 710 C CA . PHE A 1 96 ? 10.955 -3.373 -5.429 1.00 86.81 96 PHE A CA 1
ATOM 711 C C . PHE A 1 96 ? 9.673 -2.529 -5.427 1.00 86.81 96 PHE A C 1
ATOM 713 O O . PHE A 1 96 ? 8.970 -2.489 -4.419 1.00 86.81 96 PHE A O 1
ATOM 720 N N . VAL A 1 97 ? 9.321 -1.914 -6.563 1.00 90.31 97 VAL A N 1
ATOM 721 C CA . VAL A 1 97 ? 8.074 -1.140 -6.713 1.00 90.31 97 VAL A CA 1
ATOM 722 C C . VAL A 1 97 ? 6.854 -2.008 -6.429 1.00 90.31 97 VAL A C 1
ATOM 724 O O . VAL A 1 97 ? 5.987 -1.612 -5.652 1.00 90.31 97 VAL A O 1
ATOM 727 N N . SER A 1 98 ? 6.814 -3.214 -6.999 1.00 90.19 98 SER A N 1
ATOM 728 C CA . SER A 1 98 ? 5.709 -4.152 -6.784 1.00 90.19 98 SER A CA 1
ATOM 729 C C . SER A 1 98 ? 5.580 -4.536 -5.307 1.00 90.19 98 SER A C 1
ATOM 731 O O . SER A 1 98 ? 4.484 -4.499 -4.751 1.00 90.19 98 SER A O 1
ATOM 733 N N . ALA A 1 99 ? 6.692 -4.850 -4.636 1.00 90.56 99 ALA A N 1
ATOM 734 C CA . ALA A 1 99 ? 6.688 -5.187 -3.214 1.00 90.56 99 ALA A CA 1
ATOM 735 C C . ALA A 1 99 ? 6.175 -4.024 -2.349 1.00 90.56 99 ALA A C 1
ATOM 737 O O . ALA A 1 99 ? 5.313 -4.223 -1.494 1.00 90.56 99 ALA A O 1
ATOM 738 N N . PHE A 1 100 ? 6.657 -2.805 -2.597 1.00 93.31 100 PHE A N 1
ATOM 739 C CA . PHE A 1 100 ? 6.249 -1.616 -1.847 1.00 93.31 100 PHE A CA 1
ATOM 740 C C . PHE A 1 100 ? 4.777 -1.280 -2.069 1.00 93.31 100 PHE A C 1
ATOM 742 O O . PHE A 1 100 ? 4.084 -0.941 -1.109 1.00 93.31 100 PHE A O 1
ATOM 749 N N . TYR A 1 101 ? 4.285 -1.445 -3.299 1.00 94.19 101 TYR A N 1
ATOM 750 C CA . TYR A 1 101 ? 2.868 -1.308 -3.601 1.00 94.19 101 TYR A CA 1
ATOM 751 C C . TYR A 1 101 ? 2.020 -2.285 -2.783 1.00 94.19 101 TYR A C 1
ATOM 753 O O . TYR A 1 101 ? 1.114 -1.851 -2.078 1.00 94.19 101 TYR A O 1
ATOM 761 N N . TYR A 1 102 ? 2.324 -3.587 -2.811 1.00 92.38 102 TYR A N 1
ATOM 762 C CA . TYR A 1 102 ? 1.511 -4.582 -2.104 1.00 92.38 102 TYR A CA 1
ATOM 763 C C . TYR A 1 102 ? 1.586 -4.446 -0.581 1.00 92.38 102 TYR A C 1
ATOM 765 O O . TYR A 1 102 ? 0.563 -4.577 0.091 1.00 92.38 102 TYR A O 1
ATOM 773 N N . ILE A 1 103 ? 2.762 -4.142 -0.024 1.00 93.75 103 ILE A N 1
ATOM 774 C CA . ILE A 1 103 ? 2.904 -3.900 1.419 1.00 93.75 103 ILE A CA 1
ATOM 775 C C . ILE A 1 103 ? 2.138 -2.630 1.812 1.00 93.75 103 ILE A C 1
ATOM 777 O O . ILE A 1 103 ? 1.385 -2.646 2.785 1.00 93.75 103 ILE A O 1
ATOM 781 N N . GLY A 1 104 ? 2.280 -1.547 1.043 1.00 95.94 104 GLY A N 1
ATOM 782 C CA . GLY A 1 104 ? 1.560 -0.294 1.272 1.00 95.94 104 GLY A CA 1
ATOM 783 C C . GLY A 1 104 ? 0.044 -0.463 1.167 1.00 95.94 104 GLY A C 1
ATOM 784 O O . GLY A 1 104 ? -0.690 -0.004 2.040 1.00 95.94 104 GLY A O 1
ATOM 785 N N . LEU A 1 105 ? -0.428 -1.199 0.159 1.00 95.31 105 LEU A N 1
ATOM 786 C CA . LEU A 1 105 ? -1.834 -1.555 -0.017 1.00 95.31 105 LEU A CA 1
ATOM 787 C C . LEU A 1 105 ? -2.353 -2.402 1.151 1.00 95.31 105 LEU A C 1
ATOM 789 O O . LEU A 1 105 ? -3.434 -2.137 1.671 1.00 95.31 105 LEU A O 1
ATOM 793 N N . GLY A 1 106 ? -1.575 -3.386 1.607 1.00 94.31 106 GLY A N 1
ATOM 794 C CA . GLY A 1 106 ? -1.918 -4.202 2.771 1.00 94.31 106 GLY A CA 1
ATOM 795 C C . GLY A 1 106 ? -2.060 -3.363 4.041 1.00 94.31 106 GLY A C 1
ATOM 796 O O . GLY A 1 106 ? -3.043 -3.504 4.767 1.00 94.31 106 GLY A O 1
ATOM 797 N N . MET A 1 107 ? -1.129 -2.433 4.272 1.00 95.69 107 MET A N 1
ATOM 798 C CA . MET A 1 107 ? -1.201 -1.483 5.387 1.00 95.69 107 MET A CA 1
ATOM 799 C C . MET A 1 107 ? -2.428 -0.571 5.277 1.00 95.69 107 MET A C 1
ATOM 801 O O . MET A 1 107 ? -3.122 -0.359 6.269 1.00 95.69 107 MET A O 1
ATOM 805 N N . PHE A 1 108 ? -2.747 -0.084 4.076 1.00 96.94 108 PHE A N 1
ATOM 806 C CA . PHE A 1 108 ? -3.937 0.729 3.827 1.00 96.94 108 PHE A CA 1
ATOM 807 C C . PHE A 1 108 ? -5.232 -0.032 4.161 1.00 96.94 108 PHE A C 1
ATOM 809 O O . PHE A 1 108 ? -6.077 0.470 4.904 1.00 96.94 108 PHE A O 1
ATOM 816 N N . VAL A 1 109 ? -5.368 -1.275 3.685 1.00 95.94 109 VAL A N 1
ATOM 817 C CA . VAL A 1 109 ? -6.531 -2.134 3.973 1.00 95.94 109 VAL A CA 1
ATOM 818 C C . VAL A 1 109 ? -6.624 -2.466 5.466 1.00 95.94 109 VAL A C 1
ATOM 820 O O . VAL A 1 109 ? -7.712 -2.406 6.041 1.00 95.94 109 VAL A O 1
ATOM 823 N N . ALA A 1 110 ? -5.497 -2.756 6.121 1.00 94.31 110 ALA A N 1
ATOM 824 C CA . ALA A 1 110 ? -5.457 -2.985 7.564 1.00 94.31 110 ALA A CA 1
ATOM 825 C C . ALA A 1 110 ? -5.901 -1.739 8.351 1.00 94.31 110 ALA A C 1
ATOM 827 O O . ALA A 1 110 ? -6.704 -1.847 9.281 1.00 94.31 110 ALA A O 1
ATOM 828 N N . GLY A 1 111 ? -5.443 -0.552 7.940 1.00 95.06 111 GLY A N 1
ATOM 829 C CA . GLY A 1 111 ? -5.871 0.727 8.503 1.00 95.06 111 GLY A CA 1
ATOM 830 C C . GLY A 1 111 ? -7.381 0.937 8.380 1.00 95.06 111 GLY A C 1
ATOM 831 O O . GLY A 1 111 ? -8.035 1.282 9.363 1.00 95.06 111 GLY A O 1
ATOM 832 N N . LEU A 1 112 ? -7.967 0.650 7.212 1.00 94.25 112 LEU A N 1
ATOM 833 C CA . LEU A 1 112 ? -9.419 0.727 7.009 1.00 94.25 112 LEU A CA 1
ATOM 834 C C . LEU A 1 112 ? -10.189 -0.264 7.891 1.00 94.25 112 LEU A C 1
ATOM 836 O O . LEU A 1 112 ? -11.207 0.099 8.482 1.00 94.25 112 LEU A O 1
ATOM 840 N N . GLY A 1 113 ? -9.690 -1.495 8.029 1.00 94.00 113 GLY A N 1
ATOM 841 C CA . GLY A 1 113 ? -10.290 -2.501 8.906 1.00 94.00 113 GLY A CA 1
ATOM 842 C C . GLY A 1 113 ? -10.339 -2.048 10.364 1.00 94.00 113 GLY A C 1
ATOM 843 O O . GLY A 1 113 ? -11.366 -2.191 11.033 1.00 94.00 113 GLY A O 1
ATOM 844 N N . LEU A 1 114 ? -9.256 -1.423 10.829 1.00 92.50 114 LEU A N 1
ATOM 845 C CA . LEU A 1 114 ? -9.122 -0.915 12.191 1.00 92.50 114 LEU A CA 1
ATOM 846 C C . LEU A 1 114 ? -9.882 0.402 12.434 1.00 92.50 114 LEU A C 1
ATOM 848 O O . LEU A 1 114 ? -10.287 0.665 13.568 1.00 92.50 114 LEU A O 1
ATOM 852 N N . ALA A 1 115 ? -10.136 1.207 11.399 1.00 91.75 115 ALA A N 1
ATOM 853 C CA . ALA A 1 115 ? -10.782 2.516 11.527 1.00 91.75 115 ALA A CA 1
ATOM 854 C C . ALA A 1 115 ? -12.180 2.456 12.174 1.00 91.75 115 ALA A C 1
ATOM 856 O O . ALA A 1 115 ? -12.534 3.331 12.969 1.00 91.75 115 ALA A O 1
ATOM 857 N N . GLY A 1 116 ? -12.966 1.402 11.919 1.00 89.69 116 GLY A N 1
ATOM 858 C CA . GLY A 1 116 ? -14.307 1.250 12.503 1.00 89.69 116 GLY A CA 1
ATOM 859 C C . GLY A 1 116 ? -14.315 1.157 14.034 1.00 89.69 116 GLY A C 1
ATOM 860 O O . GLY A 1 116 ? -15.282 1.577 14.678 1.00 89.69 116 GLY A O 1
ATOM 861 N N . TRP A 1 117 ? -13.215 0.691 14.636 1.00 91.62 117 TRP A N 1
ATOM 862 C CA . TRP A 1 117 ? -13.081 0.558 16.089 1.00 91.62 117 TRP A CA 1
ATOM 863 C C . TRP A 1 117 ? -13.004 1.899 16.819 1.00 91.62 117 TRP A C 1
ATOM 865 O O . TRP A 1 117 ? -13.296 1.948 18.013 1.00 91.62 117 TRP A O 1
ATOM 875 N N . MET A 1 118 ? -12.692 2.996 16.120 1.00 87.31 118 MET A N 1
ATOM 876 C CA . MET A 1 118 ? -12.739 4.339 16.710 1.00 87.31 118 MET A CA 1
ATOM 877 C C . MET A 1 118 ? -14.160 4.777 17.080 1.00 87.31 118 MET A C 1
ATOM 879 O O . MET A 1 118 ? -14.360 5.565 18.008 1.00 87.31 118 MET A O 1
ATOM 883 N N . ARG A 1 119 ? -15.163 4.293 16.337 1.00 85.81 119 ARG A N 1
ATOM 884 C CA . ARG A 1 119 ? -16.550 4.749 16.480 1.00 85.81 119 ARG A CA 1
ATOM 885 C C . ARG A 1 119 ? -17.396 3.811 17.334 1.00 85.81 119 ARG A C 1
ATOM 887 O O . ARG A 1 119 ? -18.262 4.285 18.062 1.00 85.81 119 ARG A O 1
ATOM 894 N N . GLY A 1 120 ? -17.149 2.503 17.280 1.00 88.12 120 GLY A N 1
ATOM 895 C CA . GLY A 1 120 ? -17.835 1.536 18.136 1.00 88.12 120 GLY A CA 1
ATOM 896 C C . GLY A 1 120 ? -17.576 0.083 17.750 1.00 88.12 120 GLY A C 1
ATOM 897 O O . GLY A 1 120 ? -17.068 -0.204 16.670 1.00 88.12 120 GLY A O 1
ATOM 898 N N . LYS A 1 121 ? -17.967 -0.850 18.630 1.00 90.44 121 LYS A N 1
ATOM 899 C CA . LYS A 1 121 ? -17.716 -2.294 18.452 1.00 90.44 121 LYS A CA 1
ATOM 900 C C . LYS A 1 121 ? -18.362 -2.857 17.183 1.00 90.44 121 LYS A C 1
ATOM 902 O O . LYS A 1 121 ? -17.703 -3.571 16.440 1.00 90.44 121 LYS A O 1
ATOM 907 N N . THR A 1 122 ? -19.621 -2.508 16.911 1.00 93.62 122 THR A N 1
ATOM 908 C CA . THR A 1 122 ? -20.348 -3.010 15.733 1.00 93.62 122 THR A CA 1
ATOM 909 C C . THR A 1 122 ? -19.687 -2.562 14.432 1.00 93.62 122 THR A C 1
ATOM 911 O O . THR A 1 122 ? -19.437 -3.385 13.559 1.00 93.62 122 THR A O 1
ATOM 914 N N . LEU A 1 123 ? -19.338 -1.274 14.328 1.00 92.56 123 LEU A N 1
ATOM 915 C CA . LEU A 1 123 ? -18.628 -0.734 13.166 1.00 92.56 123 LEU A CA 1
ATOM 916 C C . LEU A 1 123 ? -17.243 -1.365 13.014 1.00 92.56 123 LEU A C 1
ATOM 918 O O . LEU A 1 123 ? -16.892 -1.751 11.908 1.00 92.56 123 LEU A O 1
ATOM 922 N N . GLY A 1 124 ? -16.503 -1.536 14.114 1.00 92.50 124 GLY A N 1
ATOM 923 C CA . GLY A 1 124 ? -15.201 -2.205 14.106 1.00 92.50 124 GLY A CA 1
ATOM 924 C C . GLY A 1 124 ? -15.260 -3.635 13.571 1.00 92.50 124 GLY A C 1
ATOM 925 O O . GLY A 1 124 ? -14.445 -4.005 12.728 1.00 92.50 124 GLY A O 1
ATOM 926 N N . ILE A 1 125 ? -16.249 -4.430 13.994 1.00 95.31 125 ILE A N 1
ATOM 927 C CA . ILE A 1 125 ? -16.441 -5.799 13.487 1.00 95.31 125 ILE A CA 1
ATOM 928 C C . ILE A 1 125 ? -16.737 -5.777 11.984 1.00 95.31 125 ILE A C 1
ATOM 930 O O . ILE A 1 125 ? -16.109 -6.519 11.232 1.00 95.31 125 ILE A O 1
ATOM 934 N N . VAL A 1 126 ? -17.648 -4.906 11.538 1.00 96.31 126 VAL A N 1
ATOM 935 C CA . VAL A 1 126 ? -18.028 -4.810 10.120 1.00 96.31 126 VAL A CA 1
ATOM 936 C C . VAL A 1 126 ? -16.838 -4.389 9.254 1.00 96.31 126 VAL A C 1
ATOM 938 O O . VAL A 1 126 ? -16.552 -5.057 8.262 1.00 96.31 126 VAL A O 1
ATOM 941 N N . THR A 1 127 ? -16.101 -3.336 9.624 1.00 94.44 127 THR A N 1
ATOM 942 C CA . THR A 1 127 ? -14.942 -2.874 8.838 1.00 94.44 127 THR A CA 1
ATOM 943 C C . THR A 1 127 ? -13.823 -3.904 8.823 1.00 94.44 127 THR A C 1
ATOM 945 O O . THR A 1 127 ? -13.215 -4.125 7.780 1.00 94.44 127 THR A O 1
ATOM 948 N N . THR A 1 128 ? -13.579 -4.585 9.945 1.00 94.81 128 THR A N 1
ATOM 949 C CA . THR A 1 128 ? -12.561 -5.643 10.020 1.00 94.81 128 THR A CA 1
ATOM 950 C C . THR A 1 128 ? -12.939 -6.829 9.140 1.00 94.81 128 THR A C 1
ATOM 952 O O . THR A 1 128 ? -12.100 -7.305 8.384 1.00 94.81 128 THR A O 1
ATOM 955 N N . ALA A 1 129 ? -14.196 -7.281 9.179 1.00 95.62 129 ALA A N 1
ATOM 956 C CA . ALA A 1 129 ? -14.663 -8.372 8.326 1.00 95.62 129 ALA A CA 1
ATOM 957 C C . ALA A 1 129 ? -14.508 -8.026 6.837 1.00 95.62 129 ALA A C 1
ATOM 959 O O . ALA A 1 129 ? -13.973 -8.826 6.072 1.00 95.62 129 ALA A O 1
ATOM 960 N N . MET A 1 130 ? -14.888 -6.807 6.439 1.00 94.62 130 MET A N 1
ATOM 961 C CA . MET A 1 130 ? -14.716 -6.334 5.060 1.00 94.62 130 MET A CA 1
ATOM 962 C C . MET A 1 130 ? -13.239 -6.240 4.661 1.00 94.62 130 MET A C 1
ATOM 964 O O . MET A 1 130 ? -12.878 -6.644 3.558 1.00 94.62 130 MET A O 1
ATOM 968 N N . ALA A 1 131 ? -12.370 -5.776 5.561 1.00 94.44 131 ALA A N 1
ATOM 969 C CA . ALA A 1 131 ? -10.931 -5.719 5.319 1.00 94.44 131 ALA A CA 1
ATOM 970 C C . ALA A 1 131 ? -10.298 -7.114 5.208 1.00 94.44 131 ALA A C 1
ATOM 972 O O . ALA A 1 131 ? -9.417 -7.306 4.378 1.00 94.44 131 ALA A O 1
ATOM 973 N N . VAL A 1 132 ? -10.757 -8.102 5.983 1.00 94.94 132 VAL A N 1
ATOM 974 C CA . VAL A 1 132 ? -10.287 -9.493 5.866 1.00 94.94 132 VAL A CA 1
ATOM 975 C C . VAL A 1 132 ? -10.722 -10.102 4.536 1.00 94.94 132 VAL A C 1
ATOM 977 O O . VAL A 1 132 ? -9.910 -10.740 3.875 1.00 94.94 132 VAL A O 1
ATOM 980 N N . VAL A 1 133 ? -11.964 -9.880 4.102 1.00 94.81 133 VAL A N 1
ATOM 981 C CA . VAL A 1 133 ? -12.445 -10.381 2.804 1.00 94.81 133 VAL A CA 1
ATOM 982 C C . VAL A 1 133 ? -11.709 -9.698 1.644 1.00 94.81 133 VAL A C 1
ATOM 984 O O . VAL A 1 133 ? -11.203 -10.372 0.745 1.00 94.81 133 VAL A O 1
ATOM 987 N N . GLY A 1 134 ? -11.590 -8.369 1.670 1.00 91.38 134 GLY A N 1
ATOM 988 C CA . GLY A 1 134 ? -10.890 -7.600 0.637 1.00 91.38 134 GLY A CA 1
ATOM 989 C C . GLY A 1 134 ? -9.382 -7.873 0.606 1.00 91.38 134 GLY A C 1
ATOM 990 O O . GLY A 1 134 ? -8.829 -8.228 -0.428 1.00 91.38 134 GLY A O 1
ATOM 991 N N . GLY A 1 135 ? -8.705 -7.781 1.748 1.00 90.88 135 GLY A N 1
ATOM 992 C CA . GLY A 1 135 ? -7.274 -8.076 1.857 1.00 90.88 135 GLY A CA 1
ATOM 993 C C . GLY A 1 135 ? -6.955 -9.545 1.575 1.00 90.88 135 GLY A C 1
ATOM 994 O O . GLY A 1 135 ? -5.998 -9.846 0.867 1.00 90.88 135 GLY A O 1
ATOM 995 N N . GLY A 1 136 ? -7.789 -10.465 2.065 1.00 89.88 136 GLY A N 1
ATOM 996 C CA . GLY A 1 136 ? -7.650 -11.898 1.821 1.00 89.88 136 GLY A CA 1
ATOM 997 C C . GLY A 1 136 ? -7.808 -12.263 0.347 1.00 89.88 136 GLY A C 1
ATOM 998 O O . GLY A 1 136 ? -7.020 -13.054 -0.163 1.00 89.88 136 GLY A O 1
ATOM 999 N N . SER A 1 137 ? -8.759 -11.648 -0.362 1.00 89.44 137 SER A N 1
ATOM 1000 C CA . SER A 1 137 ? -8.910 -11.850 -1.810 1.00 89.44 137 SER A CA 1
ATOM 1001 C C . SER A 1 137 ? -7.726 -11.296 -2.606 1.00 89.44 137 SER A C 1
ATOM 1003 O O . SER A 1 137 ? -7.260 -11.971 -3.521 1.00 89.44 137 SER A O 1
ATOM 1005 N N . ILE A 1 138 ? -7.164 -10.143 -2.219 1.00 87.50 138 ILE A N 1
ATOM 1006 C CA . ILE A 1 138 ? -5.930 -9.612 -2.828 1.00 87.50 138 ILE A CA 1
ATOM 1007 C C . ILE A 1 138 ? -4.767 -10.600 -2.658 1.00 87.50 138 ILE A C 1
ATOM 1009 O O . ILE A 1 138 ? -4.085 -10.920 -3.631 1.00 87.50 138 ILE A O 1
ATOM 1013 N N . ILE A 1 139 ? -4.553 -11.120 -1.444 1.00 87.06 139 ILE A N 1
ATOM 1014 C CA . ILE A 1 139 ? -3.483 -12.093 -1.170 1.00 87.06 139 ILE A CA 1
ATOM 1015 C C . ILE A 1 139 ? -3.718 -13.395 -1.946 1.00 87.06 139 ILE A C 1
ATOM 1017 O O . ILE A 1 139 ? -2.785 -13.926 -2.545 1.00 87.06 139 ILE A O 1
ATOM 1021 N N . ALA A 1 140 ? -4.953 -13.901 -1.970 1.00 88.88 140 ALA A N 1
ATOM 1022 C CA . ALA A 1 140 ? -5.298 -15.120 -2.695 1.00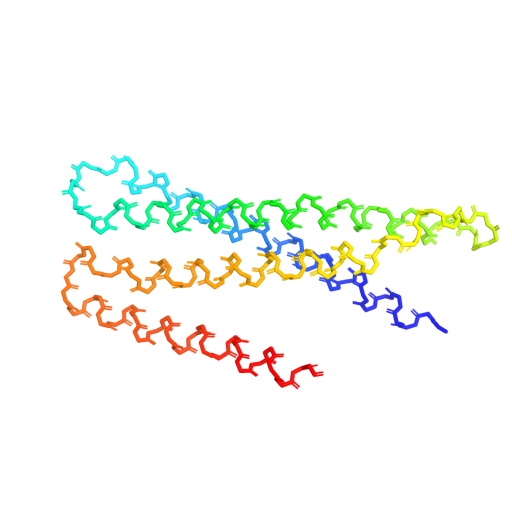 88.88 140 ALA A CA 1
ATOM 1023 C C . ALA A 1 140 ? -5.020 -14.986 -4.200 1.00 88.88 140 ALA A C 1
ATOM 1025 O O . ALA A 1 140 ? -4.398 -15.869 -4.788 1.00 88.88 140 ALA A O 1
ATOM 1026 N N . LEU A 1 141 ? -5.410 -13.859 -4.806 1.00 84.56 141 LEU A N 1
ATOM 1027 C CA . LEU A 1 141 ? -5.109 -13.566 -6.208 1.00 84.56 141 LEU A CA 1
ATOM 1028 C C . LEU A 1 141 ? -3.600 -13.470 -6.450 1.00 84.56 141 LEU A C 1
ATOM 1030 O O . LEU A 1 141 ? -3.100 -14.035 -7.418 1.00 84.56 141 LEU A O 1
ATOM 1034 N N . MET A 1 142 ? -2.859 -12.817 -5.552 1.00 79.44 142 MET A N 1
ATOM 1035 C CA . MET A 1 142 ? -1.404 -12.710 -5.660 1.00 79.44 142 MET A CA 1
ATOM 1036 C C . MET A 1 142 ? -0.716 -14.083 -5.632 1.00 79.44 142 MET A C 1
ATOM 1038 O O . MET A 1 142 ? 0.243 -14.296 -6.368 1.00 79.44 142 MET A O 1
ATOM 1042 N N . LEU A 1 143 ? -1.204 -15.017 -4.810 1.00 81.00 143 LEU A N 1
ATOM 1043 C CA . LEU A 1 143 ? -0.679 -16.384 -4.744 1.00 81.00 143 LEU A CA 1
ATOM 1044 C C . LEU A 1 143 ? -1.049 -17.227 -5.970 1.00 81.00 143 LEU A C 1
ATOM 1046 O O . LEU A 1 143 ? -0.274 -18.099 -6.336 1.00 81.00 143 LEU A O 1
ATOM 1050 N N . MET A 1 144 ? -2.201 -16.979 -6.598 1.00 81.44 144 MET A N 1
ATOM 1051 C CA . MET A 1 144 ? -2.620 -17.687 -7.815 1.00 81.44 144 MET A CA 1
ATOM 1052 C C . MET A 1 144 ? -1.868 -17.238 -9.074 1.00 81.44 144 MET A C 1
ATOM 1054 O O . MET A 1 144 ? -1.745 -18.017 -10.013 1.00 81.44 144 MET A O 1
ATOM 1058 N N . ILE A 1 145 ? -1.417 -15.981 -9.120 1.00 70.50 145 ILE A N 1
ATOM 1059 C CA . ILE A 1 145 ? -0.723 -15.396 -10.283 1.00 70.50 145 ILE A CA 1
ATOM 1060 C C . ILE A 1 145 ? 0.779 -15.745 -10.292 1.00 70.50 145 ILE A C 1
ATOM 1062 O O . ILE A 1 145 ? 1.437 -15.597 -11.322 1.00 70.50 145 ILE A O 1
ATOM 1066 N N . ARG A 1 146 ? 1.323 -16.181 -9.153 1.00 56.75 146 ARG A N 1
ATOM 1067 C CA . ARG A 1 146 ? 2.744 -16.487 -8.965 1.00 56.75 146 ARG A CA 1
ATOM 1068 C C . ARG A 1 146 ? 3.095 -17.903 -9.408 1.00 56.75 146 ARG A C 1
ATOM 1070 O O . ARG A 1 146 ? 4.208 -18.048 -9.959 1.00 56.75 146 ARG A O 1
#

Radius of gyration: 18.71 Å; chains: 1; bounding box: 44×35×54 Å